Protein AF-A0A961DUJ8-F1 (afdb_monomer_lite)

Structure (mmCIF, N/CA/C/O backbone):
data_AF-A0A961DUJ8-F1
#
_entry.id   AF-A0A961DUJ8-F1
#
loop_
_atom_site.group_PDB
_atom_site.id
_atom_site.type_symbol
_atom_site.label_atom_id
_atom_site.label_alt_id
_atom_site.label_comp_id
_atom_site.label_asym_id
_atom_site.label_entity_id
_atom_site.label_seq_id
_atom_site.pdbx_PDB_ins_code
_atom_site.Cartn_x
_atom_site.Cartn_y
_atom_site.Cartn_z
_atom_site.occupancy
_atom_site.B_iso_or_equiv
_atom_site.auth_seq_id
_atom_site.auth_comp_id
_atom_site.auth_asym_id
_atom_site.auth_atom_id
_atom_site.pdbx_PDB_model_num
ATOM 1 N N . MET A 1 1 ? 44.885 -28.444 -83.425 1.00 42.88 1 MET A N 1
ATOM 2 C CA . MET A 1 1 ? 45.015 -27.036 -83.845 1.00 42.88 1 MET A CA 1
ATOM 3 C C . MET A 1 1 ? 44.262 -26.231 -82.813 1.00 42.88 1 MET A C 1
ATOM 5 O O . MET A 1 1 ? 43.040 -26.199 -82.841 1.00 42.88 1 MET A O 1
ATOM 9 N N . ASP A 1 2 ? 45.013 -25.754 -81.829 1.00 45.44 2 ASP A N 1
ATOM 10 C CA . ASP A 1 2 ? 44.539 -25.108 -80.611 1.00 45.44 2 ASP A CA 1
ATOM 11 C C . ASP A 1 2 ? 44.314 -23.614 -80.850 1.00 45.44 2 ASP A C 1
ATOM 13 O O . ASP A 1 2 ? 45.247 -22.908 -81.231 1.00 45.44 2 ASP A O 1
ATOM 17 N N . GLU A 1 3 ? 43.104 -23.120 -80.592 1.00 49.22 3 GLU A N 1
ATOM 18 C CA . GLU A 1 3 ? 42.815 -21.685 -80.581 1.00 49.22 3 GLU A CA 1
ATOM 19 C C . GLU A 1 3 ? 42.624 -21.235 -79.130 1.00 49.22 3 GLU A C 1
ATOM 21 O O . GLU A 1 3 ? 41.613 -21.491 -78.476 1.00 49.22 3 GLU A O 1
ATOM 26 N N . GLN A 1 4 ? 43.697 -20.654 -78.594 1.00 50.59 4 GLN A N 1
ATOM 27 C CA . GLN A 1 4 ? 43.826 -20.258 -77.200 1.00 50.59 4 GLN A CA 1
ATOM 28 C C . GLN A 1 4 ? 42.917 -19.069 -76.874 1.00 50.59 4 GLN A C 1
ATOM 30 O O . GLN A 1 4 ? 42.961 -18.017 -77.513 1.00 50.59 4 GLN A O 1
ATOM 35 N N . ALA A 1 5 ? 42.137 -19.235 -75.808 1.00 50.25 5 ALA A N 1
ATOM 36 C CA . ALA A 1 5 ? 41.340 -18.198 -75.180 1.00 50.25 5 ALA A CA 1
ATOM 37 C C . ALA A 1 5 ? 42.220 -17.020 -74.724 1.00 50.25 5 ALA A C 1
ATOM 39 O O . ALA A 1 5 ? 43.050 -17.147 -73.822 1.00 50.25 5 ALA A O 1
ATOM 40 N N . ALA A 1 6 ? 42.002 -15.847 -75.320 1.00 50.06 6 ALA A N 1
ATOM 41 C CA . ALA A 1 6 ? 42.633 -14.598 -74.917 1.00 50.06 6 ALA A CA 1
ATOM 42 C C . ALA A 1 6 ? 42.113 -14.143 -73.540 1.00 50.06 6 ALA A C 1
ATOM 44 O O . ALA A 1 6 ? 41.111 -13.430 -73.426 1.00 50.06 6 ALA A O 1
ATOM 45 N N . GLN A 1 7 ? 42.808 -14.543 -72.475 1.00 56.59 7 GLN A N 1
ATOM 46 C CA . GLN A 1 7 ? 42.618 -13.991 -71.135 1.00 56.59 7 GLN A CA 1
ATOM 47 C C . GLN A 1 7 ? 43.081 -12.527 -71.112 1.00 56.59 7 GLN A C 1
ATOM 49 O O . GLN A 1 7 ? 44.271 -12.223 -71.154 1.00 56.59 7 GLN A O 1
ATOM 54 N N . LYS A 1 8 ? 42.124 -11.597 -71.035 1.00 53.19 8 LYS A N 1
ATOM 55 C CA . LYS A 1 8 ? 42.389 -10.179 -70.762 1.00 53.19 8 LYS A CA 1
ATOM 56 C C . LYS A 1 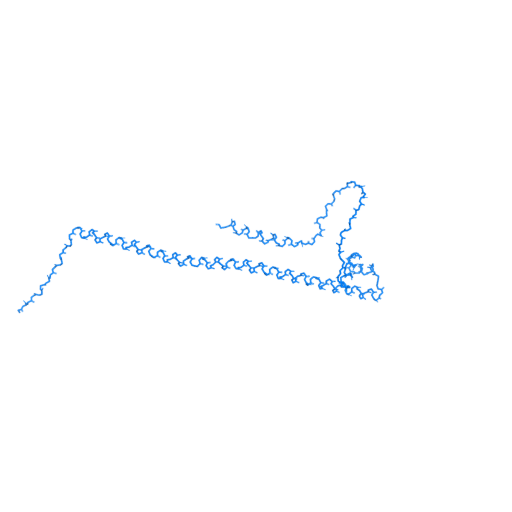8 ? 42.756 -10.022 -69.285 1.00 53.19 8 LYS A C 1
ATOM 58 O O . LYS A 1 8 ? 41.908 -10.193 -68.414 1.00 53.19 8 LYS A O 1
ATOM 63 N N . THR A 1 9 ? 44.006 -9.675 -69.000 1.00 54.91 9 THR A N 1
ATOM 64 C CA . THR A 1 9 ? 44.466 -9.327 -67.650 1.00 54.91 9 THR A CA 1
ATOM 65 C C . THR A 1 9 ? 43.844 -8.001 -67.180 1.00 54.91 9 THR A C 1
ATOM 67 O O . THR A 1 9 ? 43.808 -7.029 -67.943 1.00 54.91 9 THR A O 1
ATOM 70 N N . PRO A 1 10 ? 43.338 -7.915 -65.933 1.00 59.19 10 PRO A N 1
ATOM 71 C CA . PRO A 1 10 ? 42.740 -6.688 -65.415 1.00 59.19 10 PRO A CA 1
ATOM 72 C C . PRO A 1 10 ? 43.811 -5.609 -65.189 1.00 59.19 10 PRO A C 1
ATOM 74 O O . PRO A 1 10 ? 44.849 -5.853 -64.577 1.00 59.19 10 PRO A O 1
ATOM 77 N N . ARG A 1 11 ? 43.557 -4.389 -65.682 1.00 61.78 11 ARG A N 1
ATOM 78 C CA . ARG A 1 11 ? 44.447 -3.230 -65.500 1.00 61.78 11 ARG A CA 1
ATOM 79 C C . ARG A 1 11 ? 44.453 -2.807 -64.029 1.00 61.78 11 ARG A C 1
ATOM 81 O O . ARG A 1 11 ? 43.402 -2.471 -63.486 1.00 61.78 11 ARG A O 1
ATOM 88 N N . THR A 1 12 ? 45.631 -2.765 -63.407 1.00 62.41 12 THR A N 1
ATOM 89 C CA . THR A 1 12 ? 45.811 -2.292 -62.026 1.00 62.41 12 THR A CA 1
ATOM 90 C C . THR A 1 12 ? 45.291 -0.855 -61.884 1.00 62.41 12 THR A C 1
ATOM 92 O O . THR A 1 12 ? 45.746 0.028 -62.621 1.00 62.41 12 THR A O 1
ATOM 95 N N . PRO A 1 13 ? 44.344 -0.579 -60.969 1.00 65.75 13 PRO A N 1
ATOM 96 C CA . PRO A 1 13 ? 43.821 0.767 -60.786 1.00 65.75 13 PRO A CA 1
ATOM 97 C C . PRO A 1 13 ? 44.932 1.713 -60.314 1.00 65.75 13 PRO A C 1
ATOM 99 O O . PRO A 1 13 ? 45.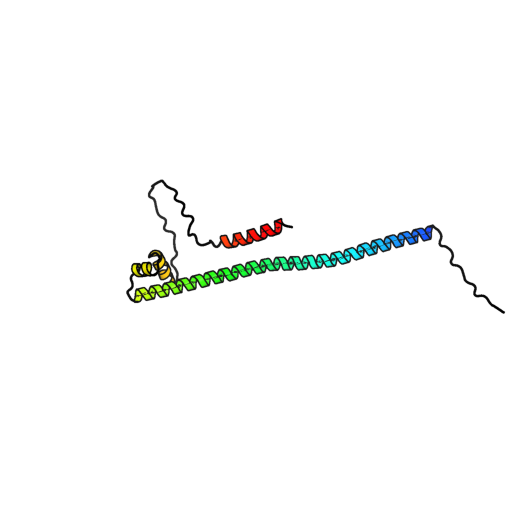756 1.366 -59.467 1.00 65.75 13 PRO A O 1
ATOM 102 N N . GLY A 1 14 ? 44.957 2.935 -60.852 1.00 79.81 14 GLY A N 1
ATOM 103 C CA . GLY A 1 14 ? 45.944 3.942 -60.457 1.00 79.81 14 GLY A CA 1
ATOM 104 C C . GLY A 1 14 ? 45.856 4.278 -58.962 1.00 79.81 14 GLY A C 1
ATOM 105 O O . GLY A 1 14 ? 44.774 4.257 -58.376 1.00 79.81 14 GLY A O 1
ATOM 106 N N . ARG A 1 15 ? 46.985 4.651 -58.343 1.00 82.88 15 ARG A N 1
ATOM 107 C CA . ARG A 1 15 ? 47.118 4.924 -56.893 1.00 82.88 15 ARG A CA 1
ATOM 108 C C . ARG A 1 15 ? 45.991 5.797 -56.316 1.00 82.88 15 ARG A C 1
ATOM 110 O O . ARG A 1 15 ? 45.466 5.486 -55.256 1.00 82.88 15 ARG A O 1
ATOM 117 N N . LYS A 1 16 ? 45.556 6.836 -57.042 1.00 85.25 16 LYS A N 1
ATOM 118 C CA . LYS A 1 16 ? 44.435 7.712 -56.643 1.00 85.25 16 LYS A CA 1
ATOM 119 C C . LYS A 1 16 ? 43.090 6.974 -56.550 1.00 85.25 16 LYS A C 1
ATOM 121 O O . LYS A 1 16 ? 42.325 7.229 -55.624 1.00 85.25 16 LYS A O 1
ATOM 126 N N . ALA A 1 17 ? 42.802 6.061 -57.480 1.00 89.12 17 ALA A N 1
ATOM 127 C CA . ALA A 1 17 ? 41.574 5.266 -57.475 1.00 89.12 17 ALA A CA 1
ATOM 128 C C . ALA A 1 17 ? 41.560 4.271 -56.305 1.00 89.12 17 ALA A C 1
ATOM 130 O O . ALA A 1 17 ? 40.555 4.176 -55.605 1.00 89.12 17 ALA A O 1
ATOM 131 N N . ALA A 1 18 ? 42.697 3.624 -56.025 1.00 87.38 18 ALA A N 1
ATOM 132 C CA . ALA A 1 18 ? 42.853 2.754 -54.858 1.00 87.38 18 ALA A CA 1
ATOM 133 C C . ALA A 1 18 ? 42.683 3.525 -53.533 1.00 87.38 18 ALA A C 1
ATOM 135 O O . ALA A 1 18 ? 41.959 3.083 -52.642 1.00 87.38 18 ALA A O 1
ATOM 136 N N . THR A 1 19 ? 43.273 4.721 -53.413 1.00 90.19 19 THR A N 1
ATOM 137 C CA . THR A 1 19 ? 43.086 5.583 -52.233 1.00 90.19 19 THR A CA 1
ATOM 138 C C . THR A 1 19 ? 41.628 6.021 -52.063 1.00 90.19 19 THR A C 1
ATOM 140 O O . THR A 1 19 ? 41.112 5.993 -50.946 1.00 90.19 19 THR A O 1
ATOM 143 N N . ARG A 1 20 ? 40.935 6.389 -53.151 1.00 92.25 20 ARG A N 1
ATOM 144 C CA . ARG A 1 20 ? 39.510 6.755 -53.107 1.00 92.25 20 ARG A CA 1
ATOM 145 C C . ARG A 1 20 ? 38.638 5.577 -52.671 1.00 92.25 20 ARG A C 1
ATOM 147 O O . ARG A 1 20 ? 37.767 5.776 -51.831 1.00 92.25 20 ARG A O 1
ATOM 154 N N . ALA A 1 21 ? 38.885 4.378 -53.202 1.00 92.00 21 ALA A N 1
ATOM 155 C CA . ALA A 1 21 ? 38.162 3.167 -52.814 1.00 92.00 21 ALA A CA 1
ATOM 156 C C . ALA A 1 21 ? 38.317 2.883 -51.311 1.00 92.00 21 ALA A C 1
ATOM 158 O O . ALA A 1 21 ? 37.316 2.759 -50.610 1.00 92.00 21 ALA A O 1
ATOM 159 N N . ARG A 1 22 ? 39.552 2.933 -50.791 1.00 91.81 22 ARG A N 1
ATOM 160 C CA . ARG A 1 22 ? 39.828 2.761 -49.356 1.00 91.81 22 ARG A CA 1
ATOM 161 C C . ARG A 1 22 ? 39.129 3.815 -48.490 1.00 91.81 22 ARG A C 1
ATOM 163 O O . ARG A 1 22 ? 38.609 3.492 -47.428 1.00 91.81 22 ARG A O 1
ATOM 170 N N . LEU A 1 23 ? 39.090 5.078 -48.925 1.00 94.12 23 LEU A N 1
ATOM 171 C CA . LEU A 1 23 ? 38.388 6.131 -48.183 1.00 94.12 23 LEU A CA 1
ATOM 172 C C . LEU A 1 23 ? 36.870 5.891 -48.140 1.00 94.12 23 LEU A C 1
ATOM 174 O O . LEU A 1 23 ? 36.251 6.134 -47.105 1.00 94.12 23 LEU A O 1
ATOM 178 N N . MET A 1 24 ? 36.274 5.421 -49.239 1.00 95.44 24 MET A N 1
ATOM 179 C CA . MET A 1 24 ? 34.846 5.090 -49.274 1.00 95.44 24 MET A CA 1
ATOM 180 C C . MET A 1 24 ? 34.522 3.887 -48.394 1.00 95.44 24 MET A C 1
ATOM 182 O O . MET A 1 24 ? 33.544 3.939 -47.658 1.00 95.44 24 MET A O 1
ATOM 186 N N . GLU A 1 25 ? 35.369 2.860 -48.389 1.00 94.19 25 GLU A N 1
ATOM 187 C CA . GLU A 1 25 ? 35.225 1.699 -47.507 1.00 94.19 25 GLU A CA 1
ATOM 188 C C . GLU A 1 25 ? 35.287 2.096 -46.025 1.00 94.19 25 GLU A C 1
ATOM 190 O O . GLU A 1 25 ? 34.405 1.740 -45.246 1.00 94.19 25 GLU A O 1
ATOM 195 N N . VAL A 1 26 ? 36.264 2.925 -45.634 1.00 94.94 26 VAL A N 1
ATOM 196 C CA . VAL A 1 26 ? 36.361 3.445 -44.258 1.00 94.94 26 VAL A CA 1
ATOM 197 C C . VAL A 1 26 ? 35.117 4.253 -43.880 1.00 94.94 26 VAL A C 1
ATOM 199 O O . VAL A 1 26 ? 34.623 4.141 -42.758 1.00 94.94 26 VAL A O 1
ATOM 202 N N . ARG A 1 27 ? 34.588 5.070 -44.800 1.00 95.44 27 ARG A N 1
ATOM 203 C CA . ARG A 1 27 ? 33.348 5.830 -44.574 1.00 95.44 27 ARG A CA 1
ATOM 204 C C . ARG A 1 27 ? 32.135 4.915 -44.437 1.00 95.44 27 ARG A C 1
ATOM 206 O O . ARG A 1 27 ? 31.348 5.136 -43.522 1.00 95.44 27 ARG A O 1
ATOM 213 N N . ALA A 1 28 ? 32.010 3.909 -45.298 1.00 95.44 28 ALA A N 1
ATOM 214 C CA . ALA A 1 28 ? 30.920 2.942 -45.272 1.00 95.44 28 ALA A CA 1
ATOM 215 C C . ALA A 1 28 ? 30.930 2.137 -43.969 1.00 95.44 28 ALA A C 1
ATOM 217 O O . ALA A 1 28 ? 29.907 2.059 -43.299 1.00 95.44 28 ALA A O 1
ATOM 218 N N . LYS A 1 29 ? 32.101 1.648 -43.540 1.00 95.50 29 LYS A N 1
ATOM 219 C CA . LYS A 1 29 ? 32.252 0.942 -42.263 1.00 95.50 29 LYS A CA 1
ATOM 220 C C . LYS A 1 29 ? 31.850 1.820 -41.077 1.00 95.50 29 LYS A C 1
ATOM 222 O O . LYS A 1 29 ? 31.036 1.410 -40.261 1.00 95.50 29 LYS A O 1
ATOM 227 N N . ARG A 1 30 ? 32.339 3.064 -41.022 1.00 95.69 30 ARG A N 1
ATOM 228 C CA . ARG A 1 30 ? 31.961 4.015 -39.961 1.00 95.69 30 ARG A CA 1
ATOM 229 C C . ARG A 1 30 ? 30.478 4.382 -39.985 1.00 95.69 30 ARG A C 1
ATOM 231 O O . ARG A 1 30 ? 29.927 4.702 -38.938 1.00 95.69 30 ARG A O 1
ATOM 238 N N . ALA A 1 31 ? 29.857 4.434 -41.163 1.00 95.06 31 ALA A N 1
ATOM 239 C CA . ALA A 1 31 ? 28.424 4.678 -41.289 1.00 95.06 31 ALA A CA 1
ATOM 240 C C . ALA A 1 31 ? 27.625 3.479 -40.767 1.00 95.06 31 ALA A C 1
ATOM 242 O O . ALA A 1 31 ? 26.761 3.676 -39.922 1.00 95.06 31 ALA A O 1
ATOM 243 N N . ALA A 1 32 ? 27.997 2.258 -41.161 1.00 95.88 32 ALA A N 1
ATOM 244 C CA . ALA A 1 32 ? 27.382 1.029 -40.668 1.00 95.88 32 ALA A CA 1
ATOM 245 C C . ALA A 1 32 ? 27.531 0.872 -39.143 1.00 95.88 32 ALA A C 1
ATOM 247 O O . ALA A 1 32 ? 26.577 0.520 -38.4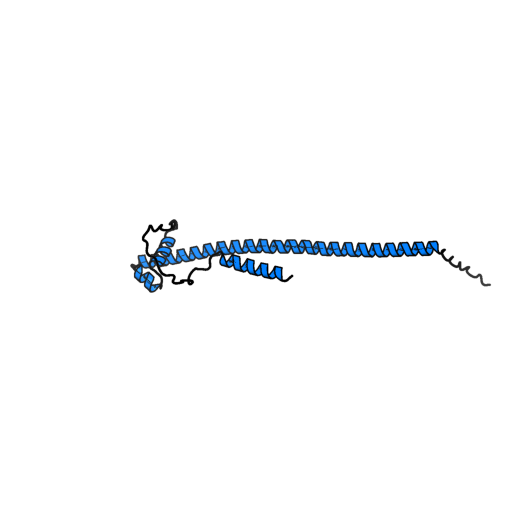62 1.00 95.88 32 ALA A O 1
ATOM 248 N N . GLU A 1 33 ? 28.698 1.198 -38.579 1.00 96.62 33 GLU A N 1
ATOM 249 C CA . GLU A 1 33 ? 28.925 1.185 -37.125 1.00 96.62 33 GLU A CA 1
ATOM 250 C C . GLU A 1 33 ? 28.101 2.244 -36.375 1.00 96.62 33 GLU A C 1
ATOM 252 O O . GLU A 1 33 ? 27.752 2.046 -35.212 1.00 96.62 33 GLU A O 1
ATOM 257 N N . ARG A 1 34 ? 27.812 3.399 -36.992 1.00 96.62 34 ARG A N 1
ATOM 258 C CA . ARG A 1 34 ? 26.895 4.387 -36.399 1.00 96.62 34 ARG A CA 1
ATOM 259 C C . ARG A 1 34 ? 25.461 3.895 -36.461 1.00 96.62 34 ARG A C 1
ATOM 261 O O . ARG A 1 34 ? 24.809 3.874 -35.430 1.00 96.62 34 ARG A O 1
ATOM 268 N N . GLU A 1 35 ? 25.022 3.428 -37.622 1.00 97.50 35 GLU A N 1
ATOM 269 C CA . GLU A 1 35 ? 23.664 2.928 -37.817 1.00 97.50 35 GLU A CA 1
ATOM 270 C C . GLU A 1 35 ? 23.356 1.735 -36.900 1.00 97.50 35 GLU A C 1
ATOM 272 O O . GLU A 1 35 ? 22.297 1.687 -36.282 1.00 97.50 35 GLU A O 1
ATOM 277 N N . ALA A 1 36 ? 24.295 0.798 -36.741 1.00 97.25 36 ALA A N 1
ATOM 278 C CA . ALA A 1 36 ? 24.135 -0.323 -35.818 1.00 97.25 36 ALA A CA 1
ATOM 279 C C . ALA A 1 36 ? 23.978 0.145 -34.362 1.00 97.25 36 ALA A C 1
ATOM 281 O O . ALA A 1 36 ? 23.120 -0.367 -33.646 1.00 97.25 36 ALA A O 1
ATOM 282 N N . ARG A 1 37 ? 24.765 1.144 -33.936 1.00 97.50 37 ARG A N 1
ATOM 283 C CA . ARG A 1 37 ? 24.646 1.735 -32.595 1.00 97.50 37 ARG A CA 1
ATOM 284 C C . ARG A 1 37 ? 23.347 2.504 -32.418 1.00 97.50 37 ARG A C 1
ATOM 286 O O . ARG A 1 37 ? 22.712 2.361 -31.389 1.00 97.50 37 ARG A O 1
ATOM 293 N N . GLU A 1 38 ? 22.931 3.285 -33.407 1.00 98.12 38 GLU A N 1
ATOM 294 C CA . GLU A 1 38 ? 21.669 4.028 -33.356 1.00 98.12 38 GLU A CA 1
ATOM 295 C C . GLU A 1 38 ? 20.474 3.076 -33.232 1.00 98.12 38 GLU A C 1
ATOM 297 O O . GLU A 1 38 ? 19.600 3.300 -32.402 1.00 98.12 38 GLU A O 1
ATOM 302 N N . ARG A 1 39 ? 20.470 1.965 -33.978 1.00 97.81 39 ARG A N 1
ATOM 303 C CA . ARG A 1 39 ? 19.423 0.937 -33.866 1.00 97.81 39 ARG A CA 1
ATOM 304 C C . ARG A 1 39 ? 19.417 0.240 -32.504 1.00 97.81 39 ARG A C 1
ATOM 306 O O . ARG A 1 39 ? 18.340 0.036 -31.944 1.00 97.81 39 ARG A O 1
ATOM 313 N N . ALA A 1 40 ? 20.592 -0.111 -31.977 1.00 97.94 40 ALA A N 1
ATOM 314 C CA . ALA A 1 40 ? 20.710 -0.687 -30.637 1.00 97.94 40 ALA A CA 1
ATOM 315 C C . ALA A 1 40 ? 20.194 0.297 -29.578 1.00 97.94 40 ALA A C 1
ATOM 317 O O . ALA A 1 40 ? 19.285 -0.036 -28.830 1.00 97.94 40 ALA A O 1
ATOM 318 N N . ASN A 1 41 ? 20.652 1.550 -29.625 1.00 98.00 41 ASN A N 1
ATOM 319 C CA . ASN A 1 41 ? 20.224 2.596 -28.702 1.00 98.00 41 ASN A CA 1
ATOM 320 C C . ASN A 1 41 ? 18.713 2.845 -28.754 1.00 98.00 41 ASN A C 1
ATOM 322 O O . ASN A 1 41 ? 18.109 3.064 -27.716 1.00 98.00 41 ASN A O 1
ATOM 326 N N . ILE A 1 42 ? 18.087 2.831 -29.938 1.00 98.38 42 ILE A N 1
ATOM 327 C CA . ILE A 1 42 ? 16.627 2.983 -30.048 1.00 98.38 42 ILE A CA 1
ATOM 328 C C . ILE A 1 42 ? 15.914 1.828 -29.345 1.00 98.38 42 ILE A C 1
ATOM 330 O O . ILE A 1 42 ? 14.933 2.059 -28.644 1.00 98.38 42 ILE A O 1
ATOM 334 N N . THR A 1 43 ? 16.405 0.602 -29.520 1.00 98.25 43 THR A N 1
ATOM 335 C CA . THR A 1 43 ? 15.829 -0.581 -28.867 1.00 98.25 43 THR A CA 1
ATOM 336 C C . THR A 1 43 ? 15.955 -0.462 -27.350 1.00 98.25 43 THR A C 1
ATOM 338 O O . THR A 1 43 ? 14.953 -0.559 -26.648 1.00 98.25 43 THR A O 1
ATOM 341 N N . ASP A 1 44 ? 17.155 -0.148 -26.862 1.00 98.44 44 ASP A N 1
ATOM 342 C CA . ASP A 1 44 ? 17.435 -0.030 -25.430 1.00 98.44 44 ASP A CA 1
ATOM 343 C C . ASP A 1 44 ? 16.664 1.131 -24.787 1.00 98.44 44 ASP A C 1
ATOM 345 O O . ASP A 1 44 ? 16.129 0.991 -23.692 1.00 98.44 44 ASP A O 1
ATOM 349 N N . LEU A 1 45 ? 16.553 2.275 -25.472 1.00 98.56 45 LEU A N 1
ATOM 350 C CA . LEU A 1 45 ? 15.771 3.413 -24.983 1.00 98.56 45 LEU A CA 1
ATOM 351 C C . LEU A 1 45 ? 14.272 3.118 -24.976 1.00 98.56 45 LEU A C 1
ATOM 353 O O . LEU A 1 45 ? 13.576 3.580 -24.081 1.00 98.56 45 LEU A O 1
ATOM 357 N N . THR A 1 46 ? 13.774 2.351 -25.947 1.00 98.56 46 THR A N 1
ATOM 358 C CA . THR A 1 46 ? 12.368 1.928 -25.951 1.00 98.56 46 THR A CA 1
ATOM 359 C C . THR A 1 46 ? 12.078 1.071 -24.725 1.00 98.56 46 THR A C 1
ATOM 361 O O . THR A 1 46 ? 11.110 1.334 -24.020 1.00 98.56 46 THR A O 1
ATOM 364 N N . GLU A 1 47 ? 12.944 0.096 -24.440 1.00 98.56 47 GLU A N 1
ATOM 365 C CA . GLU A 1 47 ? 12.815 -0.738 -23.245 1.00 98.56 47 GLU A CA 1
ATOM 366 C C . GLU A 1 47 ? 12.907 0.105 -21.971 1.00 98.56 47 GLU A C 1
ATOM 368 O O . GLU A 1 47 ? 12.070 -0.031 -21.087 1.00 98.56 47 GLU A O 1
ATOM 373 N N . PHE A 1 48 ? 13.870 1.028 -21.901 1.00 98.44 48 PHE A N 1
ATOM 374 C CA . PHE A 1 48 ? 14.008 1.939 -20.770 1.00 98.44 48 PHE A CA 1
ATOM 375 C C . PHE A 1 48 ? 12.716 2.718 -20.500 1.00 98.44 48 PHE A C 1
ATOM 377 O O . PHE A 1 48 ? 12.233 2.684 -19.375 1.00 98.44 48 PHE A O 1
ATOM 384 N N . PHE A 1 49 ? 12.122 3.362 -21.511 1.00 98.56 49 PHE A N 1
ATOM 385 C CA . PHE A 1 49 ? 10.889 4.131 -21.314 1.00 98.56 49 PHE A CA 1
ATOM 386 C C . PHE A 1 49 ? 9.719 3.255 -20.862 1.00 98.56 49 PHE A C 1
ATOM 388 O O . PHE A 1 49 ? 9.010 3.639 -19.938 1.00 98.56 49 PHE A O 1
ATOM 395 N N . VAL A 1 50 ? 9.556 2.065 -21.448 1.00 98.50 50 VAL A N 1
ATOM 396 C CA . VAL A 1 50 ? 8.513 1.118 -21.025 1.00 98.50 50 VAL A CA 1
ATOM 397 C C . VAL A 1 50 ? 8.707 0.711 -19.566 1.00 98.50 50 VAL A C 1
ATOM 399 O O . VAL A 1 50 ? 7.759 0.735 -18.788 1.00 98.50 50 VAL A O 1
ATOM 402 N N . GLN A 1 51 ? 9.931 0.358 -19.171 1.00 98.25 51 GLN A N 1
ATOM 403 C CA . GLN A 1 51 ? 10.205 -0.055 -17.796 1.00 98.25 51 GLN A CA 1
ATOM 404 C C . GLN A 1 51 ? 10.072 1.107 -16.805 1.00 98.25 51 GLN A C 1
ATOM 406 O O . GLN A 1 51 ? 9.611 0.886 -15.690 1.00 98.25 51 GLN A O 1
ATOM 411 N N . SER A 1 52 ? 10.423 2.337 -17.195 1.00 97.62 52 SER A N 1
ATOM 412 C CA . SER A 1 52 ? 10.199 3.528 -16.367 1.00 97.62 52 SER A CA 1
ATOM 413 C C . SER A 1 52 ? 8.712 3.802 -16.140 1.00 97.62 52 SER A C 1
ATOM 415 O O . SER A 1 52 ? 8.314 4.047 -15.010 1.00 97.62 52 SER A O 1
ATOM 417 N N . GLU A 1 53 ? 7.877 3.698 -17.175 1.00 98.12 53 GLU A N 1
ATOM 418 C CA . GLU A 1 53 ? 6.425 3.865 -17.024 1.00 98.12 53 GLU A CA 1
ATOM 419 C C . GLU A 1 53 ? 5.823 2.775 -16.126 1.00 98.12 53 GLU A C 1
ATOM 421 O O . GLU A 1 53 ? 5.056 3.074 -15.215 1.00 98.12 53 GLU A O 1
ATOM 426 N N . LEU A 1 54 ? 6.225 1.514 -16.321 1.00 97.94 54 LEU A N 1
ATOM 427 C CA . LEU A 1 54 ? 5.778 0.408 -15.471 1.00 97.94 54 LEU A CA 1
ATOM 428 C C . LEU A 1 54 ? 6.236 0.563 -14.016 1.00 97.94 54 LEU A C 1
ATOM 430 O O . LEU A 1 54 ? 5.520 0.150 -13.106 1.00 97.94 54 LEU A O 1
ATOM 434 N N . HIS A 1 55 ? 7.420 1.132 -13.792 1.00 97.62 55 HIS A N 1
ATOM 435 C CA . HIS A 1 55 ? 7.904 1.453 -12.455 1.00 97.62 55 HIS A CA 1
ATOM 436 C C . HIS A 1 55 ? 6.999 2.492 -11.781 1.00 97.62 55 HIS A C 1
ATOM 438 O O . HIS A 1 55 ? 6.503 2.248 -10.683 1.00 97.62 55 HIS A O 1
ATOM 444 N N . ASP A 1 56 ? 6.701 3.599 -12.461 1.00 96.25 56 ASP A N 1
ATOM 445 C CA . ASP A 1 56 ? 5.815 4.643 -11.932 1.00 96.25 56 ASP A CA 1
ATOM 446 C C . ASP A 1 56 ? 4.386 4.117 -11.678 1.00 96.25 56 ASP A C 1
ATOM 448 O O . ASP A 1 56 ? 3.735 4.483 -10.690 1.00 96.25 56 ASP A O 1
ATOM 452 N N . ASP A 1 57 ? 3.901 3.209 -12.530 1.00 97.94 57 ASP A N 1
ATOM 453 C CA . ASP A 1 57 ? 2.612 2.531 -12.359 1.00 97.94 57 ASP A CA 1
ATOM 454 C C . ASP A 1 57 ? 2.563 1.687 -11.073 1.00 97.94 57 ASP A C 1
ATOM 456 O O . ASP A 1 57 ? 1.514 1.614 -10.422 1.00 97.94 57 ASP A O 1
ATOM 460 N N . VAL A 1 58 ? 3.681 1.072 -10.664 1.00 98.44 58 VAL A N 1
ATOM 461 C CA . VAL A 1 58 ? 3.762 0.319 -9.400 1.00 98.44 58 VAL A CA 1
ATOM 462 C C . VAL A 1 58 ? 3.559 1.246 -8.204 1.00 98.44 58 VAL A C 1
ATOM 464 O O . VAL A 1 58 ? 2.829 0.882 -7.279 1.00 98.44 58 VAL A O 1
ATOM 467 N N . ASP A 1 59 ? 4.112 2.455 -8.230 1.00 96.56 59 ASP A N 1
ATOM 468 C CA . ASP A 1 59 ? 3.940 3.419 -7.139 1.00 96.56 59 ASP A CA 1
ATOM 469 C C . ASP A 1 59 ? 2.507 3.942 -7.055 1.00 96.56 59 ASP A C 1
ATOM 471 O O . ASP A 1 59 ? 1.944 4.098 -5.964 1.00 96.56 59 ASP A O 1
ATOM 475 N N . VAL A 1 60 ? 1.879 4.194 -8.206 1.00 97.75 60 VAL A N 1
ATOM 476 C CA . VAL A 1 60 ? 0.450 4.531 -8.269 1.00 97.75 60 VAL A CA 1
ATOM 477 C C . VAL A 1 60 ? -0.378 3.397 -7.667 1.00 97.75 60 VAL A C 1
ATOM 479 O O . VAL A 1 60 ? -1.176 3.642 -6.757 1.00 97.75 60 VAL A O 1
ATOM 482 N N . TRP A 1 61 ? -0.141 2.161 -8.108 1.00 98.25 61 TRP A N 1
ATOM 483 C CA . TRP A 1 61 ? -0.825 0.977 -7.598 1.00 98.25 61 TRP A CA 1
ATOM 484 C C . TRP A 1 61 ? -0.635 0.799 -6.085 1.00 98.25 61 TRP A C 1
ATOM 486 O O . TRP A 1 61 ? -1.600 0.531 -5.363 1.00 98.25 61 TRP A O 1
ATOM 496 N N . LEU A 1 62 ? 0.585 0.991 -5.575 1.00 98.25 62 LEU A N 1
ATOM 497 C CA . LEU A 1 62 ? 0.884 0.871 -4.152 1.00 98.25 62 LEU A CA 1
ATOM 498 C C . LEU A 1 62 ? 0.108 1.910 -3.335 1.00 98.25 62 LEU A C 1
ATOM 500 O O . LEU A 1 62 ? -0.518 1.557 -2.329 1.00 98.25 62 LEU A O 1
ATOM 504 N N . ARG A 1 63 ? 0.084 3.174 -3.779 1.00 97.44 63 ARG A N 1
ATOM 505 C CA . ARG A 1 63 ? -0.692 4.238 -3.119 1.00 97.44 63 ARG A CA 1
ATOM 506 C C . ARG A 1 63 ? -2.181 3.907 -3.068 1.00 97.44 63 ARG A C 1
ATOM 508 O O . ARG A 1 63 ? -2.806 4.049 -2.014 1.00 97.44 63 ARG A O 1
ATOM 515 N N . GLU A 1 64 ? -2.748 3.434 -4.174 1.00 98.00 64 GLU A N 1
ATOM 516 C CA . GLU A 1 64 ? -4.153 3.018 -4.229 1.00 98.00 64 GLU A CA 1
ATOM 517 C C . GLU A 1 64 ? -4.439 1.853 -3.277 1.00 98.00 64 GLU A C 1
ATOM 519 O O . GLU A 1 64 ? -5.444 1.853 -2.557 1.00 98.00 64 GLU A O 1
ATOM 524 N N . GLN A 1 65 ? -3.532 0.878 -3.221 1.00 98.44 65 GLN A N 1
ATOM 525 C CA . GLN A 1 65 ? -3.686 -0.291 -2.370 1.00 98.44 65 GLN A CA 1
ATOM 526 C C . GLN A 1 65 ? -3.602 0.066 -0.880 1.00 98.44 65 GLN A C 1
ATOM 528 O O . GLN A 1 65 ? -4.425 -0.410 -0.091 1.00 98.44 65 GLN A O 1
ATOM 533 N N . ILE A 1 66 ? -2.678 0.948 -0.488 1.00 98.25 66 ILE A N 1
ATOM 534 C CA . ILE A 1 66 ? -2.594 1.475 0.882 1.00 98.25 66 ILE A CA 1
ATOM 535 C C . ILE A 1 66 ? -3.881 2.220 1.240 1.00 98.25 66 ILE A C 1
ATOM 537 O O . ILE A 1 66 ? -4.461 1.964 2.300 1.00 98.25 66 ILE A O 1
ATOM 541 N N . ALA A 1 67 ? -4.370 3.099 0.359 1.00 97.50 67 ALA A N 1
ATOM 542 C CA . ALA A 1 67 ? -5.598 3.852 0.597 1.00 97.50 67 ALA A CA 1
ATOM 543 C C . ALA A 1 67 ? -6.797 2.914 0.808 1.00 97.50 67 ALA A C 1
ATOM 545 O O . ALA A 1 67 ? -7.524 3.035 1.799 1.00 97.50 67 ALA A O 1
ATOM 546 N N . LYS A 1 68 ? -6.951 1.913 -0.067 1.00 97.75 68 LYS A N 1
ATOM 547 C CA . LYS A 1 68 ? -8.006 0.900 0.023 1.00 97.75 68 LYS A CA 1
ATOM 548 C C . LYS A 1 68 ? -7.958 0.137 1.347 1.00 97.75 68 LYS A C 1
ATOM 550 O O . LYS A 1 68 ? -8.968 0.065 2.052 1.00 97.75 68 LYS A O 1
ATOM 555 N N . VAL A 1 69 ? -6.797 -0.414 1.702 1.00 98.31 69 VAL A N 1
ATOM 556 C CA . VAL A 1 69 ? -6.633 -1.205 2.932 1.00 98.31 69 VAL A CA 1
ATOM 557 C C . VAL A 1 69 ? -6.835 -0.338 4.175 1.00 98.31 69 VAL A C 1
ATOM 559 O O . VAL A 1 69 ? -7.440 -0.791 5.145 1.00 98.31 69 VAL A O 1
ATOM 562 N N . THR A 1 70 ? -6.420 0.928 4.144 1.00 97.06 70 THR A N 1
ATOM 563 C CA . THR A 1 70 ? -6.623 1.873 5.253 1.00 97.06 70 THR A CA 1
ATOM 564 C C . THR A 1 70 ? -8.109 2.146 5.491 1.00 97.06 70 THR A C 1
ATOM 566 O O . THR A 1 70 ? -8.592 2.064 6.627 1.00 97.06 70 THR A O 1
ATOM 569 N N . THR A 1 71 ? -8.878 2.408 4.430 1.00 97.56 71 THR A N 1
ATOM 570 C CA . THR A 1 71 ? -10.336 2.583 4.530 1.00 97.56 71 THR A CA 1
ATOM 571 C C . THR A 1 71 ? -11.025 1.318 5.039 1.00 97.56 71 THR A C 1
ATOM 573 O O . THR A 1 71 ? -11.911 1.386 5.901 1.00 97.56 71 THR A O 1
ATOM 576 N N . GLU A 1 72 ? -10.608 0.153 4.546 1.00 97.19 72 GLU A N 1
ATOM 577 C CA . GLU A 1 72 ? -11.139 -1.129 4.998 1.00 97.19 72 GLU A CA 1
ATOM 578 C C . GLU A 1 72 ? -10.830 -1.374 6.482 1.00 97.19 72 GLU A C 1
ATOM 580 O O . GLU A 1 72 ? -11.728 -1.711 7.258 1.00 97.19 72 GLU A O 1
ATOM 585 N N . ALA A 1 73 ? -9.592 -1.130 6.911 1.00 97.81 73 ALA A N 1
ATOM 586 C CA . ALA A 1 73 ? -9.174 -1.266 8.300 1.00 97.81 73 ALA A CA 1
ATOM 587 C C . ALA A 1 73 ? -9.978 -0.339 9.222 1.00 97.81 73 ALA A C 1
ATOM 589 O O . ALA A 1 73 ? -10.451 -0.778 10.275 1.00 97.81 73 ALA A O 1
ATOM 590 N N . LYS A 1 74 ? -10.205 0.920 8.822 1.00 96.69 74 LYS A N 1
ATOM 591 C CA . LYS A 1 74 ? -11.044 1.870 9.570 1.00 96.69 74 LYS A CA 1
ATOM 592 C C . LYS A 1 74 ? -12.474 1.353 9.727 1.00 96.69 74 LYS A C 1
ATOM 594 O O . LYS A 1 74 ? -13.014 1.379 10.836 1.00 96.69 74 LYS A O 1
ATOM 599 N N . THR A 1 75 ? -13.058 0.843 8.644 1.00 96.31 75 THR A N 1
ATOM 600 C CA . THR A 1 75 ? -14.408 0.263 8.642 1.00 96.31 75 THR A CA 1
ATOM 601 C C . THR A 1 75 ? -14.494 -0.945 9.572 1.00 96.31 75 THR A C 1
ATOM 603 O O . THR A 1 75 ? -15.348 -0.975 10.459 1.00 96.31 75 THR A O 1
ATOM 606 N N . ARG A 1 76 ? -13.564 -1.900 9.450 1.00 97.06 76 ARG A N 1
ATOM 607 C CA . ARG A 1 76 ? -13.509 -3.096 10.305 1.00 97.06 76 ARG A CA 1
ATOM 608 C C . ARG A 1 76 ? -13.335 -2.728 11.779 1.00 97.06 76 ARG A C 1
ATOM 610 O O . ARG A 1 76 ? -14.079 -3.211 12.629 1.00 97.06 76 ARG A O 1
ATOM 617 N N . ARG A 1 77 ? -12.420 -1.805 12.103 1.00 96.62 77 ARG A N 1
ATOM 618 C CA . ARG A 1 77 ? -12.240 -1.299 13.477 1.00 96.62 77 ARG A CA 1
ATOM 619 C C . ARG A 1 77 ? -13.538 -0.704 14.022 1.00 96.62 77 ARG A C 1
ATOM 621 O O . ARG A 1 77 ? -13.903 -0.995 15.158 1.00 96.62 77 ARG A O 1
ATOM 628 N N . GLN A 1 78 ? -14.254 0.094 13.230 1.00 95.12 78 GLN A N 1
ATOM 629 C CA . GLN A 1 78 ? -15.527 0.672 13.658 1.00 95.12 78 GLN A CA 1
ATOM 630 C C . GLN A 1 78 ? -16.600 -0.397 13.900 1.00 95.12 78 GLN A C 1
ATOM 632 O O . GLN A 1 78 ? -17.286 -0.336 14.919 1.00 95.12 78 GLN A O 1
ATOM 637 N N . GLN A 1 79 ? -16.706 -1.393 13.019 1.00 95.75 79 GLN A N 1
ATOM 638 C CA . GLN A 1 79 ? -17.628 -2.521 13.182 1.00 95.75 79 GLN A CA 1
ATOM 639 C C . GLN A 1 79 ? -17.338 -3.305 14.466 1.00 95.75 79 GLN A C 1
ATOM 641 O O . GLN A 1 79 ? -18.252 -3.557 15.248 1.00 95.75 79 GLN A O 1
ATOM 646 N N . HIS A 1 80 ? -16.069 -3.622 14.738 1.00 96.81 80 HIS A N 1
ATOM 647 C CA . HIS A 1 80 ? -15.683 -4.312 15.970 1.00 96.81 80 HIS A CA 1
ATOM 648 C C . HIS A 1 80 ? -16.009 -3.492 17.220 1.00 96.81 80 HIS A C 1
ATOM 650 O O . HIS A 1 80 ? -16.537 -4.040 18.186 1.00 96.81 80 HIS A O 1
ATOM 656 N N . ARG A 1 81 ? -15.759 -2.175 17.207 1.00 95.75 81 ARG A N 1
ATOM 657 C CA . ARG A 1 81 ? -16.118 -1.310 18.341 1.00 95.75 81 ARG A CA 1
ATOM 658 C C . ARG A 1 81 ? -17.631 -1.239 18.566 1.00 95.75 81 ARG A C 1
ATOM 660 O O . ARG A 1 81 ? -18.066 -1.291 19.712 1.00 95.75 81 ARG A O 1
ATOM 667 N N . ALA A 1 82 ? -18.424 -1.153 17.499 1.00 95.38 82 ALA A N 1
ATOM 668 C CA . ALA A 1 82 ? -19.884 -1.145 17.594 1.00 95.38 82 ALA A CA 1
ATOM 669 C C . ALA A 1 82 ? -20.435 -2.486 18.116 1.00 95.38 82 ALA A C 1
ATOM 671 O O . ALA A 1 82 ? -21.304 -2.506 18.991 1.00 95.38 82 ALA A O 1
ATOM 672 N N . ALA A 1 83 ? -19.890 -3.609 17.637 1.00 96.44 83 ALA A N 1
ATOM 673 C CA . ALA A 1 83 ? -20.250 -4.943 18.113 1.00 96.44 83 ALA A CA 1
ATOM 674 C C . ALA A 1 83 ? -19.893 -5.132 19.596 1.00 96.44 83 ALA A C 1
ATOM 676 O O . ALA A 1 83 ? -20.726 -5.597 20.373 1.00 96.44 83 ALA A O 1
ATOM 677 N N . ALA A 1 84 ? -18.697 -4.696 20.009 1.00 96.56 84 ALA A N 1
ATOM 678 C CA . ALA A 1 84 ? -18.289 -4.706 21.411 1.00 96.56 84 ALA A CA 1
ATOM 679 C C . ALA A 1 84 ? -19.257 -3.884 22.274 1.00 96.56 84 ALA A C 1
ATOM 681 O O . ALA A 1 84 ? -19.778 -4.389 23.262 1.00 96.56 84 ALA A O 1
ATOM 682 N N . GLY A 1 85 ? -19.584 -2.656 21.863 1.00 96.62 85 GLY A N 1
ATOM 683 C CA . GLY A 1 85 ? -20.562 -1.825 22.565 1.00 96.62 85 GLY A CA 1
ATOM 684 C C . GLY A 1 85 ? -21.943 -2.475 22.683 1.00 96.62 85 GLY A C 1
ATOM 685 O O . GLY A 1 85 ? -22.571 -2.397 23.736 1.00 96.62 85 GLY A O 1
ATOM 686 N N . THR A 1 86 ? -22.401 -3.156 21.630 1.00 97.06 86 THR A N 1
ATOM 687 C CA . THR A 1 86 ? -23.674 -3.895 21.635 1.00 97.06 86 THR A CA 1
ATOM 688 C C . THR A 1 86 ? -23.650 -5.026 22.666 1.00 97.06 86 THR A C 1
ATOM 690 O O . THR A 1 86 ? -24.612 -5.198 23.413 1.00 97.06 86 THR A O 1
ATOM 693 N N . ALA A 1 87 ? -22.535 -5.754 22.772 1.00 97.44 87 ALA A N 1
ATOM 694 C CA . ALA A 1 87 ? -22.361 -6.791 23.785 1.00 97.44 87 ALA A CA 1
ATOM 695 C C . ALA A 1 87 ? -22.363 -6.216 25.215 1.00 97.44 87 ALA A C 1
ATOM 697 O O . ALA A 1 87 ? -23.031 -6.769 26.090 1.00 97.44 87 ALA A O 1
ATOM 698 N N . LEU A 1 88 ? -21.686 -5.082 25.443 1.00 97.25 88 LEU A N 1
ATOM 699 C CA . LEU A 1 88 ? -21.691 -4.396 26.743 1.00 97.25 88 LEU A CA 1
ATOM 700 C C . LEU A 1 88 ? -23.090 -3.886 27.108 1.00 97.25 88 LEU A C 1
ATOM 702 O O . LEU A 1 88 ? -23.512 -4.017 28.254 1.00 97.25 88 LEU A O 1
ATOM 706 N N . LYS A 1 8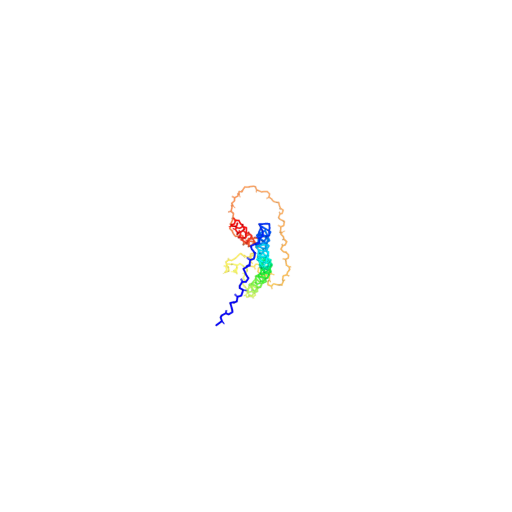9 ? -23.843 -3.358 26.135 1.00 96.69 89 LYS A N 1
ATOM 707 C CA . LYS A 1 89 ? -25.236 -2.946 26.345 1.00 96.69 89 LYS A CA 1
ATOM 708 C C . LYS A 1 89 ? -26.101 -4.132 26.767 1.00 96.69 89 LYS A C 1
ATOM 710 O O . LYS A 1 89 ? -26.830 -4.027 27.743 1.00 96.69 89 LYS A O 1
ATOM 715 N N . ALA A 1 90 ? -25.939 -5.283 26.119 1.00 97.00 90 ALA A N 1
ATOM 716 C CA . ALA A 1 90 ? -26.653 -6.492 26.510 1.00 97.00 90 ALA A CA 1
ATOM 717 C C . ALA A 1 90 ? -26.299 -6.964 27.936 1.00 97.00 90 ALA A C 1
ATOM 719 O O . ALA A 1 90 ? -27.144 -7.562 28.593 1.00 97.00 90 ALA A O 1
ATOM 720 N N . MET A 1 91 ? -25.074 -6.724 28.429 1.00 97.62 91 MET A N 1
ATOM 721 C CA . MET A 1 91 ? -24.728 -6.976 29.839 1.00 97.62 91 MET A CA 1
ATOM 722 C C . MET A 1 91 ? -25.489 -6.035 30.778 1.00 97.62 91 MET A C 1
ATOM 724 O O . MET A 1 91 ? -26.072 -6.503 31.753 1.00 97.62 91 MET A O 1
ATOM 728 N N . LEU A 1 92 ? -25.540 -4.737 30.459 1.00 96.56 92 LEU A N 1
ATOM 729 C CA . LEU A 1 92 ? -26.307 -3.758 31.239 1.00 96.56 92 LEU A CA 1
ATOM 730 C C . LEU A 1 92 ? -27.802 -4.089 31.270 1.00 96.56 92 LEU A C 1
ATOM 732 O O . LEU A 1 92 ? -28.419 -4.020 32.328 1.00 96.56 92 LEU A O 1
ATOM 736 N N . ASP A 1 93 ? -28.371 -4.507 30.139 1.00 96.56 93 ASP A N 1
ATOM 737 C CA . ASP A 1 93 ? -29.783 -4.894 30.041 1.00 96.56 93 ASP A CA 1
ATOM 738 C C . ASP A 1 93 ? -30.102 -6.142 30.895 1.00 96.56 93 ASP A C 1
ATOM 740 O O . ASP A 1 93 ? -31.244 -6.337 31.309 1.00 96.56 93 ASP A O 1
ATOM 744 N N . ARG A 1 94 ? -29.093 -6.970 31.213 1.00 97.62 94 ARG A N 1
ATOM 745 C CA . ARG A 1 94 ? -29.195 -8.087 32.173 1.00 97.62 94 ARG A CA 1
ATOM 746 C C . ARG A 1 94 ? -29.033 -7.661 33.639 1.00 97.62 94 ARG A C 1
ATOM 748 O O . ARG A 1 94 ? -29.157 -8.508 34.519 1.00 97.62 94 ARG A O 1
ATOM 755 N N . GLY A 1 95 ? -28.782 -6.380 33.904 1.00 97.50 95 GLY A N 1
ATOM 756 C CA . GLY A 1 95 ? -28.634 -5.818 35.246 1.00 97.50 95 GLY A CA 1
ATOM 757 C C . GLY A 1 95 ? -27.192 -5.689 35.743 1.00 97.50 95 GLY A C 1
ATOM 758 O O . GLY A 1 95 ? -26.996 -5.346 36.907 1.00 97.50 95 GLY A O 1
ATOM 759 N N . GLU A 1 96 ? -26.185 -5.935 34.898 1.00 97.31 96 GLU A N 1
ATOM 760 C CA . GLU A 1 96 ? -24.789 -5.723 35.291 1.00 97.31 96 GLU A CA 1
ATOM 761 C C . GLU A 1 96 ? 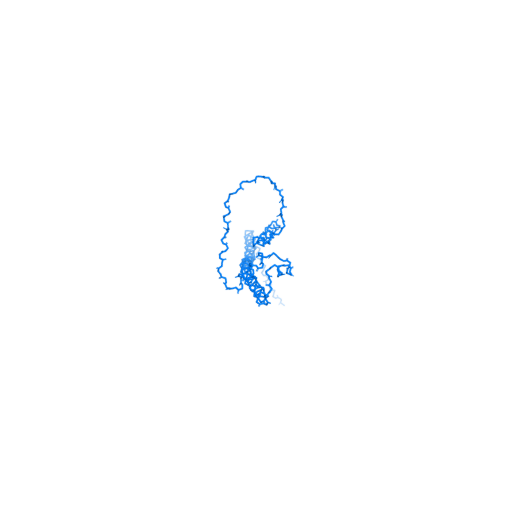-24.468 -4.241 35.517 1.00 97.31 96 GLU A C 1
ATOM 763 O O . GLU A 1 96 ? -25.021 -3.350 34.868 1.00 97.31 96 GLU A O 1
ATOM 768 N N . THR A 1 97 ? -23.525 -3.963 36.421 1.00 97.94 97 THR A N 1
ATOM 769 C CA . THR A 1 97 ? -23.049 -2.591 36.666 1.00 97.94 97 THR A CA 1
ATOM 770 C C . THR A 1 97 ? -21.841 -2.255 35.794 1.00 97.94 97 THR A C 1
ATOM 772 O O . THR A 1 97 ? -21.030 -3.117 35.461 1.00 97.94 97 THR A O 1
ATOM 775 N N . LEU A 1 98 ? -21.657 -0.970 35.465 1.00 97.12 98 LEU A N 1
ATOM 776 C CA . LEU A 1 98 ? -20.495 -0.515 34.688 1.00 97.12 98 LEU A CA 1
ATOM 777 C C . LEU A 1 98 ? -19.151 -0.876 35.343 1.00 97.12 98 LEU A C 1
ATOM 779 O O . LEU A 1 98 ? -18.189 -1.136 34.625 1.00 97.12 98 LEU A O 1
ATOM 783 N N . SER A 1 99 ? -19.072 -0.870 36.679 1.00 97.69 99 SER A N 1
ATOM 784 C CA . SER A 1 99 ? -17.863 -1.249 37.420 1.00 97.69 99 SER A CA 1
ATOM 785 C C . SER A 1 99 ? -17.585 -2.746 37.341 1.00 97.69 99 SER A C 1
ATOM 787 O O . SER A 1 99 ? -16.445 -3.111 37.088 1.00 97.69 99 SER A O 1
ATOM 789 N N . ALA A 1 100 ? -18.611 -3.593 37.478 1.00 98.00 100 ALA A N 1
ATOM 790 C CA . ALA A 1 100 ? -18.456 -5.045 37.367 1.00 98.00 100 ALA A CA 1
ATOM 791 C C . ALA A 1 100 ? -18.021 -5.459 35.953 1.00 98.00 100 ALA A C 1
ATOM 793 O O . ALA A 1 100 ? -17.107 -6.258 35.786 1.00 98.00 100 ALA A O 1
ATOM 794 N N . ILE A 1 101 ? -18.609 -4.841 34.922 1.00 97.56 101 ILE A N 1
ATOM 795 C CA . ILE A 1 101 ? -18.211 -5.053 33.523 1.00 97.56 101 ILE A CA 1
ATOM 796 C C . ILE A 1 101 ? -16.755 -4.629 33.293 1.00 97.56 101 ILE A C 1
ATOM 798 O O . ILE A 1 101 ? -16.005 -5.337 32.627 1.00 97.56 101 ILE A O 1
ATOM 802 N N . ALA A 1 102 ? -16.362 -3.465 33.816 1.00 97.88 102 ALA A N 1
ATOM 803 C CA . ALA A 1 102 ? -15.001 -2.946 33.701 1.00 97.88 102 ALA A CA 1
ATOM 804 C C . ALA A 1 102 ? -13.977 -3.876 34.372 1.00 97.88 102 ALA A C 1
ATOM 806 O O . ALA A 1 102 ? -12.945 -4.174 33.778 1.00 97.88 102 ALA A O 1
ATOM 807 N N . GLU A 1 103 ? -14.297 -4.372 35.568 1.00 98.12 103 GLU A N 1
ATOM 808 C CA . GLU A 1 103 ? -13.486 -5.344 36.300 1.00 98.12 103 GLU A CA 1
ATOM 809 C C . GLU A 1 103 ? -13.365 -6.668 35.534 1.00 98.12 103 GLU A C 1
ATOM 811 O O . GLU A 1 103 ? -12.255 -7.126 35.282 1.00 98.12 103 GLU A O 1
ATOM 816 N N . GLN A 1 104 ? -14.483 -7.236 35.067 1.00 97.38 104 GLN A N 1
ATOM 817 C CA . GLN A 1 104 ? -14.496 -8.507 34.335 1.00 97.38 104 GLN A CA 1
ATOM 818 C C . GLN A 1 104 ? -13.770 -8.433 32.981 1.00 97.38 104 GLN A C 1
ATOM 820 O O . GLN A 1 104 ? -13.207 -9.427 32.527 1.00 97.38 104 GLN A O 1
ATOM 825 N N . ALA A 1 105 ? -13.813 -7.280 32.313 1.00 96.44 105 ALA A N 1
ATOM 826 C CA . ALA A 1 105 ? -13.157 -7.065 31.027 1.00 96.44 105 ALA A CA 1
ATOM 827 C C . ALA A 1 105 ? -11.740 -6.473 31.151 1.00 96.44 105 ALA A C 1
ATOM 829 O O . ALA A 1 105 ? -11.135 -6.179 30.121 1.00 96.44 105 ALA A O 1
ATOM 830 N N . GLU A 1 106 ? -11.233 -6.270 32.373 1.00 97.50 106 GLU A N 1
ATOM 831 C CA . GLU A 1 106 ? -9.914 -5.685 32.667 1.00 97.50 106 GLU A CA 1
ATOM 832 C C . GLU A 1 106 ? -9.665 -4.342 31.953 1.00 97.50 106 GLU A C 1
ATOM 834 O O . GLU A 1 106 ? -8.575 -4.033 31.467 1.00 97.50 106 GLU A O 1
ATOM 839 N N . ILE A 1 107 ? -10.702 -3.507 31.876 1.00 97.12 107 ILE A N 1
ATOM 840 C CA . ILE A 1 107 ? -10.641 -2.182 31.253 1.00 97.12 107 ILE A CA 1
ATOM 841 C C . ILE A 1 107 ? -11.222 -1.121 32.175 1.00 97.12 107 ILE A C 1
ATOM 843 O O . ILE A 1 107 ? -11.972 -1.393 33.103 1.00 97.12 107 ILE A O 1
ATOM 847 N N . THR A 1 108 ? -10.910 0.143 31.907 1.00 97.75 108 THR A N 1
ATOM 848 C CA . THR A 1 108 ? -11.468 1.240 32.697 1.00 97.75 108 THR A CA 1
ATOM 849 C C . THR A 1 108 ? -12.961 1.429 32.416 1.00 97.75 108 THR A C 1
ATOM 851 O O . THR A 1 108 ? -13.437 1.263 31.289 1.00 97.75 108 THR A O 1
ATOM 854 N N . VAL A 1 109 ? -13.707 1.896 33.423 1.00 97.06 109 VAL A N 1
ATOM 855 C CA . VAL A 1 109 ? -15.121 2.295 33.267 1.00 97.06 109 VAL A CA 1
ATOM 856 C C . VAL A 1 109 ? -15.288 3.350 32.165 1.00 97.06 109 VAL A C 1
ATOM 858 O O . VAL A 1 109 ? -16.284 3.352 31.442 1.00 97.06 109 VAL A O 1
ATOM 861 N N . ALA A 1 110 ? -14.302 4.237 31.997 1.00 96.94 110 ALA A N 1
ATOM 862 C CA . ALA A 1 110 ? -14.288 5.205 30.904 1.00 96.94 110 ALA A CA 1
ATOM 863 C C . ALA A 1 110 ? -14.300 4.510 29.532 1.00 96.94 110 ALA A C 1
ATOM 865 O O . ALA A 1 110 ? -15.111 4.861 28.679 1.00 96.94 110 ALA A O 1
ATOM 866 N N . LYS A 1 111 ? -13.478 3.472 29.344 1.00 96.00 111 LYS A N 1
ATOM 867 C CA . LYS A 1 111 ? -13.412 2.701 28.097 1.00 96.00 111 LYS A CA 1
ATOM 868 C C . LYS A 1 111 ? -14.715 1.943 27.822 1.00 96.00 111 LYS A C 1
ATOM 870 O O . LYS A 1 111 ? -15.196 1.970 26.691 1.00 96.00 111 LYS A O 1
ATOM 875 N N . VAL A 1 112 ? -15.343 1.365 28.851 1.00 96.81 112 VAL A N 1
ATOM 876 C CA . VAL A 1 112 ? -16.692 0.766 28.760 1.00 96.81 112 VAL A CA 1
ATOM 877 C C . VAL A 1 112 ? -17.715 1.787 28.243 1.00 96.81 112 VAL A C 1
ATOM 879 O O . VAL A 1 112 ? -18.454 1.495 27.303 1.00 96.81 112 VAL A O 1
ATOM 882 N N . ARG A 1 113 ? -17.726 3.012 28.794 1.00 96.06 113 ARG A N 1
ATOM 883 C CA . ARG A 1 113 ? -18.620 4.094 28.335 1.00 96.06 113 ARG A CA 1
ATOM 884 C C . ARG A 1 113 ? -18.364 4.482 26.881 1.00 96.06 113 ARG A C 1
ATOM 886 O O . ARG A 1 113 ? -19.327 4.664 26.141 1.00 96.06 113 ARG A O 1
ATOM 893 N N . THR A 1 114 ? -17.102 4.554 26.455 1.00 96.12 114 THR A N 1
ATOM 894 C CA . THR A 1 114 ? -16.750 4.826 25.053 1.00 96.12 114 THR A CA 1
ATOM 895 C C . THR A 1 114 ? -17.371 3.792 24.114 1.00 96.12 114 THR A C 1
ATOM 897 O O . THR A 1 114 ? -18.009 4.162 23.133 1.00 96.12 114 THR A O 1
ATOM 900 N N . TYR A 1 115 ? -17.244 2.498 24.421 1.00 95.81 115 TYR A N 1
ATOM 901 C CA . TYR A 1 115 ? -17.842 1.437 23.603 1.00 95.81 115 TYR A CA 1
ATOM 902 C C . TYR A 1 115 ? -19.374 1.486 23.602 1.00 95.81 115 TYR A C 1
ATOM 904 O O . TYR A 1 115 ? -19.983 1.346 22.543 1.00 95.81 115 TYR A O 1
ATOM 912 N N . LEU A 1 116 ? -20.006 1.740 24.751 1.00 94.62 116 LEU A N 1
ATOM 913 C CA . LEU A 1 116 ? -21.462 1.897 24.842 1.00 94.62 116 LEU A CA 1
ATOM 914 C C . LEU A 1 116 ? -21.975 3.073 23.999 1.00 94.62 116 LEU A C 1
ATOM 916 O O . LEU A 1 116 ? -22.999 2.941 23.331 1.00 94.62 116 LEU A O 1
ATOM 920 N N . GLY A 1 117 ? -21.238 4.188 23.966 1.00 92.06 117 GLY A N 1
ATOM 921 C CA . GLY A 1 117 ? -21.552 5.333 23.106 1.00 92.06 117 GLY A CA 1
ATOM 922 C C . GLY A 1 117 ? -21.544 4.989 21.611 1.00 92.06 117 GLY A C 1
ATOM 923 O O . GLY A 1 117 ? -22.320 5.551 20.843 1.00 92.06 117 GLY A O 1
ATOM 924 N N . LEU A 1 118 ? -20.731 4.014 21.190 1.00 87.62 118 LEU A N 1
ATOM 925 C CA . LEU A 1 118 ? -20.650 3.561 19.796 1.00 87.62 118 LEU A CA 1
ATOM 926 C C . LEU A 1 118 ? -21.770 2.583 19.401 1.00 87.62 118 LEU A C 1
ATOM 928 O O . LEU A 1 118 ? -22.044 2.432 18.212 1.00 87.62 118 LEU A O 1
ATOM 932 N N . ALA A 1 119 ? -22.436 1.946 20.368 1.00 76.94 119 ALA A N 1
ATOM 933 C CA . ALA A 1 119 ? -23.561 1.036 20.128 1.00 76.94 119 ALA A CA 1
ATOM 934 C C . ALA A 1 119 ? -24.894 1.759 19.863 1.00 76.94 119 ALA A C 1
ATOM 936 O O . ALA A 1 119 ? -25.839 1.150 19.370 1.00 76.94 119 ALA A O 1
ATOM 937 N N . GLY A 1 120 ? -24.982 3.048 20.207 1.00 62.03 120 GLY A N 1
ATOM 938 C CA . GLY A 1 120 ? -26.198 3.860 20.094 1.00 62.03 120 GLY A CA 1
ATOM 939 C C . GLY A 1 120 ? -26.403 4.581 18.757 1.00 62.03 120 GLY A C 1
ATOM 940 O O . GLY A 1 120 ? -27.392 5.292 18.625 1.00 62.03 120 GLY A O 1
ATOM 941 N N . GLY A 1 121 ? -25.507 4.412 17.778 1.00 49.03 121 GLY A N 1
ATOM 942 C CA . GLY A 1 121 ? -25.511 5.203 16.540 1.00 49.03 121 GLY A CA 1
ATOM 943 C C . GLY A 1 121 ? -24.819 6.551 16.755 1.00 49.03 121 GLY A C 1
ATOM 944 O O . GLY A 1 121 ? -25.320 7.427 17.450 1.00 49.03 121 GLY A O 1
ATOM 945 N N . GLY A 1 122 ? -23.613 6.683 16.204 1.00 42.56 122 GLY A N 1
ATOM 946 C CA . GLY A 1 122 ? -22.698 7.783 16.491 1.00 42.56 122 GLY A CA 1
ATOM 947 C C . GLY A 1 122 ? -23.212 9.176 16.119 1.00 42.56 122 GLY A C 1
ATOM 948 O O . GLY A 1 122 ? -23.582 9.418 14.977 1.00 42.56 122 GLY A O 1
ATOM 949 N N . ALA A 1 123 ? -23.115 10.090 17.082 1.00 39.31 123 ALA A N 1
ATOM 950 C CA . ALA A 1 123 ? -22.703 11.484 16.915 1.00 39.31 123 ALA A CA 1
ATOM 951 C C . ALA A 1 123 ? -22.458 12.061 18.318 1.00 39.31 123 ALA A C 1
ATOM 953 O O . ALA A 1 123 ? -23.294 12.755 18.884 1.00 39.31 123 ALA A O 1
ATOM 954 N N . ALA A 1 124 ? -21.324 11.718 18.919 1.00 39.12 124 ALA A N 1
ATOM 955 C CA . ALA A 1 124 ? -20.788 12.502 20.019 1.00 39.12 124 ALA A CA 1
ATOM 956 C C . ALA A 1 124 ? -19.391 12.921 19.593 1.00 39.12 124 ALA A C 1
ATOM 958 O O . ALA A 1 124 ? -18.422 12.176 19.763 1.00 39.12 124 ALA A O 1
ATOM 959 N N . ASP A 1 125 ? -19.342 14.097 18.964 1.00 38.06 125 ASP A N 1
ATOM 960 C CA . ASP A 1 125 ? -18.167 14.953 18.953 1.00 38.06 125 ASP A CA 1
ATOM 961 C C . ASP A 1 125 ? -17.477 14.830 20.307 1.00 38.06 125 ASP 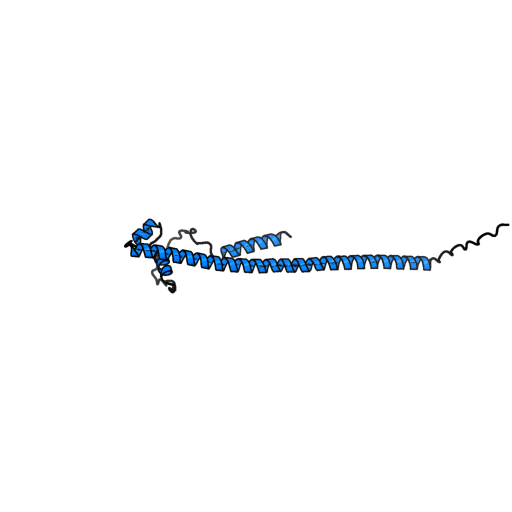A C 1
ATOM 963 O O . ASP A 1 125 ? -17.967 15.292 21.339 1.00 38.06 125 ASP A O 1
ATOM 967 N N . SER A 1 126 ? -16.335 14.153 20.309 1.00 40.56 126 SER A N 1
ATOM 968 C CA . SER A 1 126 ? -15.414 14.210 21.431 1.00 40.56 126 SER A CA 1
ATOM 969 C C . SER A 1 126 ? -14.700 15.550 21.327 1.00 40.56 126 SER A C 1
ATOM 971 O O . SER A 1 126 ? -13.575 15.648 20.850 1.00 40.56 126 SER A O 1
ATOM 973 N N . GLN A 1 127 ? -15.415 16.604 21.709 1.00 34.28 127 GLN A N 1
ATOM 974 C CA . GLN A 1 127 ? -14.859 17.924 21.934 1.00 34.28 127 GLN A CA 1
ATOM 975 C C . GLN A 1 127 ? -13.850 17.794 23.091 1.00 34.28 127 GLN A C 1
ATOM 977 O O . GLN A 1 127 ? -14.211 17.268 24.150 1.00 34.28 127 GLN A O 1
ATOM 982 N N . PRO A 1 128 ? -12.581 18.203 22.925 1.00 40.06 128 PRO A N 1
ATOM 983 C CA . PRO A 1 128 ? -11.613 18.117 24.005 1.00 40.06 128 PRO A CA 1
ATOM 984 C C . PRO A 1 128 ? -12.040 19.073 25.119 1.00 40.06 128 PRO A C 1
ATOM 986 O O . PRO A 1 128 ? -12.242 20.267 24.894 1.00 40.06 128 PRO A O 1
ATOM 989 N N . ALA A 1 129 ? -12.192 18.533 26.328 1.00 40.25 129 ALA A N 1
ATOM 990 C CA . ALA A 1 129 ? -12.446 19.311 27.527 1.00 40.25 129 ALA A CA 1
ATOM 991 C C . ALA A 1 129 ? -11.293 20.303 27.738 1.00 40.25 129 ALA A C 1
ATOM 993 O O . ALA A 1 129 ? -10.196 19.928 28.151 1.00 40.25 129 ALA A O 1
ATOM 994 N N . THR A 1 130 ? -11.549 21.579 27.463 1.00 36.12 130 THR A N 1
ATOM 995 C CA . THR A 1 130 ? -10.699 22.689 27.887 1.00 36.12 130 THR A CA 1
ATOM 996 C C . THR A 1 130 ? -10.723 22.749 29.412 1.00 36.12 130 THR A C 1
ATOM 998 O O . THR A 1 130 ? -11.673 23.256 30.010 1.00 36.12 130 THR A O 1
ATOM 1001 N N . GLN A 1 131 ? -9.699 22.192 30.056 1.00 40.59 131 GLN A N 1
ATOM 1002 C CA . GLN A 1 131 ? -9.483 22.356 31.490 1.00 40.59 131 GLN A CA 1
ATOM 1003 C C . GLN A 1 131 ? -8.851 23.727 31.744 1.00 40.59 131 GLN A C 1
ATOM 1005 O O . GLN A 1 131 ? -7.692 23.970 31.414 1.00 40.59 131 GLN A O 1
ATOM 1010 N N . ASN A 1 132 ? -9.634 24.626 32.337 1.00 35.41 132 ASN A N 1
ATOM 1011 C CA . ASN A 1 132 ? -9.144 25.877 32.898 1.00 35.41 132 ASN A CA 1
ATOM 1012 C C . ASN A 1 132 ? -8.442 25.611 34.241 1.00 35.41 132 ASN A C 1
ATOM 1014 O O . ASN A 1 132 ? -9.078 25.196 35.204 1.00 35.41 132 ASN A O 1
ATOM 1018 N N . GLY A 1 133 ? -7.140 25.905 34.273 1.00 33.53 133 GLY A N 1
ATOM 1019 C CA . GLY A 1 133 ? -6.424 26.595 35.352 1.00 33.53 133 GLY A CA 1
ATOM 1020 C C . GLY A 1 133 ? -6.483 26.053 36.785 1.00 33.53 133 GLY A C 1
ATOM 1021 O O . GLY A 1 133 ? -7.343 26.453 37.562 1.00 33.53 133 GLY A O 1
ATOM 1022 N N . ALA A 1 134 ? -5.429 25.343 37.195 1.00 34.84 134 ALA A N 1
ATOM 1023 C CA . ALA A 1 134 ? -4.834 25.517 38.524 1.00 34.84 134 ALA A CA 1
ATOM 1024 C C . ALA A 1 134 ? -3.347 25.125 38.496 1.00 34.84 134 ALA A C 1
ATOM 1026 O O . ALA A 1 134 ? -2.991 23.967 38.289 1.00 34.84 134 ALA A O 1
ATOM 1027 N N . SER A 1 135 ? -2.482 26.120 38.687 1.00 42.19 135 SER A N 1
ATOM 1028 C CA . SER A 1 135 ? -1.029 25.993 38.796 1.00 42.19 135 SER A CA 1
ATOM 1029 C C . SER A 1 135 ? -0.589 24.967 39.839 1.00 42.19 135 SER A C 1
ATOM 1031 O O . SER A 1 135 ? -0.939 25.083 41.013 1.00 42.19 135 SER A O 1
ATOM 1033 N N . ARG A 1 136 ? 0.305 24.056 39.443 1.00 38.00 136 ARG A N 1
ATOM 1034 C CA . ARG A 1 136 ? 1.289 23.430 40.336 1.00 38.00 136 ARG A CA 1
ATOM 1035 C C . ARG A 1 136 ? 2.494 22.950 39.512 1.00 38.00 136 ARG A C 1
ATOM 1037 O O . ARG A 1 136 ? 2.288 22.182 38.576 1.00 38.00 136 ARG A O 1
ATOM 1044 N N . PRO A 1 137 ? 3.735 23.378 39.808 1.00 44.31 137 PRO A N 1
ATOM 1045 C CA . PRO A 1 137 ? 4.906 22.868 39.107 1.00 44.31 137 PRO A CA 1
ATOM 1046 C C . PRO A 1 137 ? 5.486 21.607 39.777 1.00 44.31 137 PRO A C 1
ATOM 1048 O O . PRO A 1 137 ? 5.306 21.395 40.977 1.00 44.31 137 PRO A O 1
ATOM 1051 N N . ALA A 1 138 ? 6.252 20.865 38.963 1.00 34.38 138 ALA A N 1
ATOM 1052 C CA . ALA A 1 138 ? 7.229 19.800 39.258 1.00 34.38 138 ALA A CA 1
ATOM 1053 C C . ALA A 1 138 ? 6.754 18.326 39.251 1.00 34.38 138 ALA A C 1
ATOM 1055 O O . ALA A 1 138 ? 6.269 17.815 40.257 1.00 34.38 138 ALA A O 1
ATOM 1056 N N . ALA A 1 139 ? 6.986 17.624 38.128 1.00 40.00 139 ALA A N 1
ATOM 1057 C CA . ALA A 1 139 ? 8.057 16.616 37.939 1.00 40.00 139 ALA A CA 1
ATOM 1058 C C . ALA A 1 139 ? 7.857 15.854 36.598 1.00 40.00 139 ALA A C 1
ATOM 1060 O O . ALA A 1 139 ? 6.728 15.449 36.321 1.00 40.00 139 ALA A O 1
ATOM 1061 N N . PRO A 1 140 ? 8.896 15.624 35.764 1.00 40.62 140 PRO A N 1
ATOM 1062 C CA . PRO A 1 140 ? 8.764 14.807 34.560 1.00 40.62 140 PRO A CA 1
ATOM 1063 C C . PRO A 1 140 ? 8.969 13.326 34.908 1.00 40.62 140 PRO A C 1
ATOM 1065 O O . PRO A 1 140 ? 10.080 12.896 35.208 1.00 40.62 140 PRO A O 1
ATOM 1068 N N . LEU A 1 141 ? 7.893 12.542 34.870 1.00 38.69 141 LEU A N 1
ATOM 1069 C CA . LEU A 1 141 ? 7.962 11.084 34.787 1.00 38.69 141 LEU A CA 1
ATOM 1070 C C . LEU A 1 141 ? 7.521 10.686 33.382 1.00 38.69 141 LEU A C 1
ATOM 1072 O O . LEU A 1 141 ? 6.346 10.784 33.029 1.00 38.69 141 LEU A O 1
ATOM 1076 N N . SER A 1 142 ? 8.507 10.285 32.585 1.00 47.34 142 SER A N 1
ATOM 1077 C CA . SER A 1 142 ? 8.340 9.688 31.268 1.00 47.34 142 SER A CA 1
ATOM 1078 C C . SER A 1 142 ? 7.313 8.557 31.323 1.00 47.34 142 SER A C 1
ATOM 1080 O O . SER A 1 142 ? 7.467 7.600 32.080 1.00 47.34 142 SER A O 1
ATOM 1082 N N . SER A 1 143 ? 6.272 8.673 30.508 1.00 37.75 143 SER A N 1
ATOM 1083 C CA . SER A 1 143 ? 5.342 7.591 30.182 1.00 37.75 143 SER A CA 1
ATOM 1084 C C . SER A 1 143 ? 5.288 7.482 28.660 1.00 37.75 143 SER A C 1
ATOM 1086 O O . SER A 1 143 ? 4.369 7.960 28.010 1.00 37.75 143 SER A O 1
ATOM 1088 N N . ASP A 1 144 ? 6.345 6.878 28.115 1.00 43.88 144 ASP A N 1
ATOM 1089 C CA . ASP A 1 144 ? 6.529 6.533 26.696 1.00 43.88 144 ASP A CA 1
ATOM 1090 C C . ASP A 1 144 ? 5.998 5.123 26.373 1.00 43.88 144 ASP A C 1
ATOM 1092 O O . ASP A 1 144 ? 6.569 4.374 25.584 1.00 43.88 144 ASP A O 1
ATOM 1096 N N . LEU A 1 145 ? 4.908 4.704 27.015 1.00 48.34 145 LEU A N 1
ATOM 1097 C CA . LEU A 1 145 ? 4.291 3.411 26.738 1.00 48.34 145 LEU A CA 1
ATOM 1098 C C . LEU A 1 145 ? 2.776 3.590 26.662 1.00 48.34 145 LEU A C 1
ATOM 1100 O O . LEU A 1 145 ? 2.154 4.010 27.632 1.00 48.34 145 LEU A O 1
ATOM 1104 N N . ASP A 1 146 ? 2.226 3.220 25.504 1.00 47.09 146 ASP A N 1
ATOM 1105 C CA . ASP A 1 146 ? 0.800 3.159 25.150 1.00 47.09 146 ASP A CA 1
ATOM 1106 C C . ASP A 1 146 ? 0.207 4.348 24.364 1.00 47.09 146 ASP A C 1
ATOM 1108 O O . ASP A 1 146 ? -0.941 4.748 24.556 1.00 47.09 146 ASP A O 1
ATOM 1112 N N . ALA A 1 147 ? 0.960 4.867 23.387 1.00 36.78 147 ALA A N 1
ATOM 1113 C CA . ALA A 1 147 ? 0.340 5.399 22.173 1.00 36.78 147 ALA A CA 1
ATOM 1114 C C . ALA A 1 147 ? 0.137 4.235 21.177 1.00 36.78 147 ALA A C 1
ATOM 1116 O O . ALA A 1 147 ? 1.110 3.542 20.867 1.00 36.78 147 ALA A O 1
ATOM 1117 N N . PRO A 1 148 ? -1.083 3.975 20.659 1.00 49.59 148 PRO A N 1
ATOM 1118 C CA . PRO A 1 148 ? -1.226 3.098 19.499 1.00 49.59 148 PRO A CA 1
ATOM 1119 C C . PRO A 1 148 ? -0.424 3.701 18.335 1.00 49.59 148 PRO A C 1
ATOM 1121 O O . PRO A 1 148 ? -0.375 4.930 18.250 1.00 49.59 148 PRO A O 1
ATOM 1124 N N . PRO A 1 149 ? 0.179 2.885 17.443 1.00 47.16 149 PRO A N 1
ATOM 1125 C CA . PRO A 1 149 ? 0.937 3.413 16.314 1.00 47.16 149 PRO A CA 1
ATOM 1126 C C . PRO A 1 149 ? 0.044 4.393 15.561 1.00 47.16 149 PRO A C 1
ATOM 1128 O O . PRO A 1 149 ? -1.076 4.047 15.159 1.00 47.16 149 PRO A O 1
ATOM 1131 N N . ASN A 1 150 ? 0.507 5.637 15.478 1.00 55.59 150 ASN A N 1
ATOM 1132 C CA . ASN A 1 150 ? -0.210 6.681 14.773 1.00 55.59 150 ASN A CA 1
ATOM 1133 C C . ASN A 1 150 ? -0.209 6.304 13.289 1.00 55.59 150 ASN A C 1
ATOM 1135 O O . ASN A 1 150 ? 0.739 5.692 12.801 1.00 55.59 150 ASN A O 1
ATOM 1139 N N . ASP A 1 151 ? -1.234 6.711 12.539 1.00 47.56 151 ASP A N 1
ATOM 1140 C CA . ASP A 1 151 ? -1.296 6.484 11.084 1.00 47.56 151 ASP A CA 1
ATOM 1141 C C . ASP A 1 151 ? -0.069 7.081 10.339 1.00 47.56 151 ASP A C 1
ATOM 1143 O O . ASP A 1 151 ? 0.225 6.700 9.209 1.00 47.56 151 ASP A O 1
ATOM 1147 N N . ALA A 1 152 ? 0.693 7.964 11.000 1.00 48.84 152 ALA A N 1
ATOM 1148 C CA . ALA A 1 152 ? 1.974 8.504 10.545 1.00 48.84 152 ALA A CA 1
ATOM 1149 C C . ALA A 1 152 ? 3.149 7.500 10.592 1.00 48.84 152 ALA A C 1
ATOM 1151 O O . ALA A 1 152 ? 4.076 7.622 9.794 1.00 48.84 152 ALA A O 1
ATOM 1152 N N . ASP A 1 153 ? 3.113 6.496 11.475 1.00 47.78 153 ASP A N 1
ATOM 1153 C CA . ASP A 1 153 ? 4.229 5.558 11.665 1.00 47.78 153 ASP A CA 1
ATOM 1154 C C . ASP A 1 153 ? 4.338 4.545 10.516 1.00 47.78 153 ASP A C 1
ATOM 1156 O O . ASP A 1 153 ? 5.432 4.103 10.180 1.00 47.78 153 ASP A O 1
ATOM 1160 N N . ILE A 1 154 ? 3.224 4.197 9.862 1.00 50.03 154 ILE A N 1
ATOM 1161 C CA . ILE A 1 154 ? 3.247 3.268 8.719 1.00 50.03 154 ILE A CA 1
ATOM 1162 C C . ILE A 1 154 ? 3.742 3.973 7.448 1.00 50.03 154 ILE A C 1
ATOM 1164 O O . ILE A 1 154 ? 4.491 3.374 6.680 1.00 50.03 154 ILE A O 1
ATOM 1168 N N . ALA A 1 155 ? 3.387 5.247 7.247 1.00 48.81 155 ALA A N 1
ATOM 1169 C CA . ALA A 1 155 ? 3.900 6.039 6.128 1.00 48.81 155 ALA A CA 1
ATOM 1170 C C . ALA A 1 155 ? 5.426 6.241 6.232 1.00 48.81 155 ALA A C 1
ATOM 1172 O O . ALA A 1 155 ? 6.140 6.047 5.252 1.00 48.81 155 ALA A O 1
ATOM 1173 N N . GLY A 1 156 ? 5.941 6.510 7.441 1.00 45.84 156 GLY A N 1
ATOM 1174 C CA . GLY A 1 156 ? 7.376 6.717 7.671 1.00 45.84 156 GLY A CA 1
ATOM 1175 C C . GLY A 1 156 ? 8.257 5.474 7.474 1.00 45.84 156 GLY A C 1
ATOM 1176 O O . GLY A 1 156 ? 9.438 5.608 7.165 1.00 45.84 156 GLY A O 1
ATOM 1177 N N . VAL A 1 157 ? 7.709 4.261 7.614 1.00 54.12 157 VAL A N 1
ATOM 1178 C CA . VAL A 1 157 ? 8.459 3.012 7.368 1.00 54.12 157 VAL A CA 1
ATOM 1179 C C . VAL A 1 157 ? 8.638 2.739 5.870 1.00 54.12 157 VAL A C 1
ATOM 1181 O O . VAL A 1 157 ? 9.647 2.154 5.481 1.00 54.12 157 VAL A O 1
ATOM 1184 N N . ILE A 1 158 ? 7.694 3.175 5.031 1.00 54.81 158 ILE A N 1
ATOM 1185 C CA . ILE A 1 158 ? 7.753 2.969 3.577 1.00 54.81 158 ILE A CA 1
ATOM 1186 C C . ILE A 1 158 ? 8.703 3.993 2.936 1.00 54.81 158 ILE A C 1
ATOM 1188 O O . ILE A 1 158 ? 9.600 3.586 2.202 1.00 54.81 158 ILE A O 1
ATOM 1192 N N . ASP A 1 159 ? 8.621 5.272 3.324 1.00 50.75 159 ASP A N 1
ATOM 1193 C CA . ASP A 1 159 ? 9.542 6.319 2.838 1.00 50.75 159 ASP A CA 1
ATOM 1194 C C . ASP A 1 159 ? 11.015 6.033 3.204 1.00 50.75 159 ASP A C 1
ATOM 1196 O O . ASP A 1 159 ? 11.933 6.318 2.434 1.00 50.75 159 ASP A O 1
ATOM 1200 N N . ALA A 1 160 ? 11.274 5.427 4.371 1.00 50.75 160 ALA A N 1
ATOM 1201 C CA . ALA A 1 160 ? 12.631 5.069 4.792 1.00 50.75 160 ALA A CA 1
ATOM 1202 C C . ALA A 1 160 ? 13.214 3.866 4.028 1.00 50.75 160 ALA A C 1
ATOM 1204 O O . ALA A 1 160 ? 14.436 3.757 3.893 1.00 50.75 160 ALA A O 1
ATOM 1205 N N . ALA A 1 161 ? 12.365 2.953 3.546 1.00 51.22 161 ALA A N 1
ATOM 1206 C CA . ALA A 1 161 ? 12.800 1.809 2.751 1.00 51.22 161 ALA A CA 1
ATOM 1207 C C . ALA A 1 161 ? 13.175 2.228 1.322 1.00 51.22 161 ALA A C 1
ATOM 1209 O O . ALA A 1 161 ? 14.151 1.711 0.778 1.00 51.22 161 ALA A O 1
ATOM 1210 N N . ASP A 1 162 ? 12.452 3.200 0.766 1.00 46.47 162 ASP A N 1
ATOM 1211 C CA . ASP A 1 162 ? 12.660 3.694 -0.596 1.00 46.47 162 ASP A CA 1
ATOM 1212 C C . ASP A 1 162 ? 13.896 4.608 -0.692 1.00 46.47 162 ASP A C 1
ATOM 1214 O O . ASP A 1 162 ? 14.798 4.388 -1.504 1.00 46.47 162 ASP A O 1
ATOM 1218 N N . ALA A 1 163 ? 14.069 5.517 0.277 1.00 50.38 163 ALA A N 1
ATOM 1219 C CA . ALA A 1 163 ? 15.273 6.347 0.386 1.00 50.38 163 ALA A CA 1
ATOM 1220 C C . ALA A 1 163 ? 16.568 5.527 0.592 1.00 50.38 163 ALA A C 1
ATOM 1222 O O . ALA A 1 163 ? 17.664 5.960 0.226 1.00 50.38 163 ALA A O 1
ATOM 1223 N N . ALA A 1 164 ? 16.469 4.328 1.178 1.00 51.31 164 ALA A N 1
ATOM 1224 C CA . ALA A 1 164 ? 17.602 3.418 1.342 1.00 51.31 164 ALA A CA 1
ATOM 1225 C C . ALA A 1 164 ? 17.920 2.600 0.073 1.00 51.31 164 ALA A C 1
ATOM 1227 O O . ALA A 1 164 ? 19.040 2.086 -0.047 1.00 51.31 164 ALA A O 1
ATOM 1228 N N . ALA A 1 165 ? 16.967 2.470 -0.856 1.00 50.72 165 ALA A N 1
ATOM 1229 C CA . ALA A 1 165 ? 17.154 1.808 -2.144 1.00 50.72 165 ALA A CA 1
ATOM 1230 C C . ALA A 1 165 ? 17.824 2.745 -3.164 1.00 50.72 165 ALA A C 1
ATOM 1232 O O . ALA A 1 165 ? 18.772 2.327 -3.832 1.00 50.72 165 ALA A O 1
ATOM 1233 N N . GLU A 1 166 ? 17.433 4.023 -3.201 1.00 50.59 166 GLU A N 1
ATOM 1234 C CA . GLU A 1 166 ? 18.033 5.031 -4.092 1.00 50.59 166 GLU A CA 1
ATOM 1235 C C . GLU A 1 166 ? 19.494 5.367 -3.741 1.00 50.59 166 GLU A C 1
ATOM 1237 O O . GLU A 1 166 ? 20.294 5.666 -4.622 1.00 50.59 166 GLU A O 1
ATOM 1242 N N . ALA A 1 167 ? 19.896 5.255 -2.470 1.00 54.62 167 ALA A N 1
ATOM 1243 C CA . ALA A 1 167 ? 21.268 5.540 -2.028 1.00 54.62 167 ALA A CA 1
ATOM 1244 C C . ALA A 1 167 ? 22.291 4.415 -2.322 1.00 54.62 167 ALA A C 1
ATOM 1246 O O . ALA A 1 167 ? 23.455 4.518 -1.922 1.00 54.62 167 ALA A O 1
ATOM 1247 N N . ARG A 1 168 ? 21.866 3.312 -2.957 1.00 48.62 168 ARG A N 1
ATOM 1248 C CA . ARG A 1 168 ? 22.707 2.136 -3.263 1.00 48.62 168 ARG A CA 1
ATOM 1249 C C . ARG A 1 168 ? 22.951 1.890 -4.758 1.00 48.62 168 ARG A C 1
ATOM 1251 O O . ARG A 1 168 ? 23.628 0.909 -5.077 1.00 48.62 168 ARG A O 1
ATOM 1258 N N . LEU A 1 169 ? 22.452 2.761 -5.634 1.00 45.50 169 LEU A N 1
ATOM 1259 C CA . LEU A 1 169 ? 22.780 2.819 -7.066 1.00 45.50 169 LEU A CA 1
ATOM 1260 C C . LEU A 1 169 ? 23.773 3.952 -7.355 1.00 45.50 169 LEU A C 1
ATOM 1262 O O . LEU A 1 169 ? 24.592 3.762 -8.283 1.00 45.50 169 LEU A O 1
#

Sequence (169 aa):
MDEQAAQKTPRTPGRKAATRARLMEVRAKRAAEREARERANITDLTEFFVQSELHDDVDVWLREQIAKVTTEAKTRRQQHRAAAGTALKAMLDRGETLSAIAEQAEITVAKVRTYLGLAGGGAADSQPATQNGASRPAAPLSSDLDAPPNDADIAGVIDAADAAAEARL

Foldseek 3Di:
DDDDDDDDDDDDDDPVVVVVVVVVVVVVVVVVVVVVVVVVVVVVVVVVVVVVVVVVVVVVVVVVVVVVVVVVVVVVVLVVLLVLLVVLVVCVVVVDDLVNVCVVVVHDSVSNVVSVQSNVPDDDPPDPPPDDDDDDDDDDDDDPPDDDPDPVNVVVVVVVVVVVVVVPD

pLDDT: mean 77.65, std 24.4, range [33.53, 98.56]

Radius of gyration: 41.14 Å; chains: 1; bounding box: 77×54×124 Å

Secondary structure (DSSP, 8-state):
--------PPPPPPHHHHHHHHHHHHHHHHHHHHHHHHHHHHHHHHHHHHHHHHHHHHHHHHHHHHHHHHHHHHHHHHHHHHHHHHHHHHHHHTT--HHHHHHHTTS-HHHHHHHHHHHT-S----------------------S-PPPPHHHHHHHHHHHHHHHHTT-